Protein AF-A0A938D257-F1 (afdb_monomer)

Radius of gyration: 13.29 Å; Cα contacts (8 Å, |Δi|>4): 106; chains: 1; bounding box: 33×31×32 Å

Structure (mmCIF, N/CA/C/O backbone):
data_AF-A0A938D257-F1
#
_entry.id   AF-A0A938D257-F1
#
loop_
_atom_site.group_PDB
_atom_site.id
_atom_site.type_symbol
_atom_site.label_atom_id
_atom_site.label_alt_id
_atom_site.label_comp_id
_atom_site.label_asym_id
_atom_site.label_entity_id
_atom_site.label_seq_id
_atom_site.pdbx_PDB_ins_code
_atom_site.Cartn_x
_atom_site.Cartn_y
_atom_site.Cartn_z
_atom_site.occupancy
_atom_site.B_iso_or_equiv
_atom_site.auth_seq_id
_atom_site.auth_comp_id
_atom_site.auth_asym_id
_atom_site.auth_atom_id
_atom_site.pdbx_PDB_model_num
ATOM 1 N N . MET A 1 1 ? 8.903 -6.587 6.134 1.00 46.81 1 MET A N 1
ATOM 2 C CA . MET A 1 1 ? 9.314 -5.560 7.127 1.00 46.81 1 MET A CA 1
ATOM 3 C C . MET A 1 1 ? 10.470 -6.104 7.974 1.00 46.81 1 MET A C 1
ATOM 5 O O . MET A 1 1 ? 10.425 -7.286 8.286 1.00 46.81 1 MET A O 1
ATOM 9 N N . ILE A 1 2 ? 11.519 -5.334 8.323 1.00 40.03 2 ILE A N 1
ATOM 10 C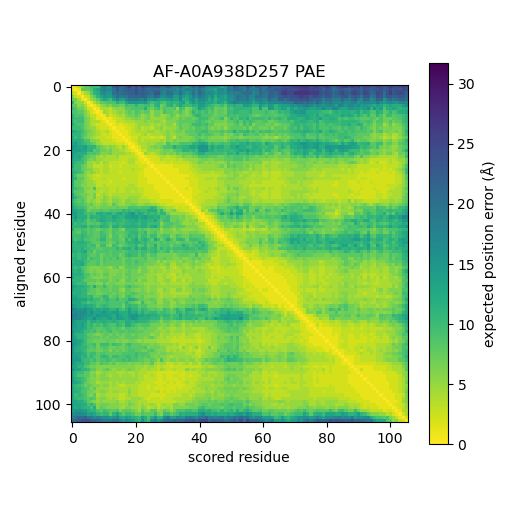 CA . ILE A 1 2 ? 12.497 -5.823 9.323 1.00 40.03 2 ILE A CA 1
ATOM 11 C C . ILE A 1 2 ? 11.819 -5.707 10.689 1.00 40.03 2 ILE A C 1
ATOM 13 O O . ILE A 1 2 ? 11.687 -4.615 11.246 1.00 40.03 2 ILE A O 1
ATOM 17 N N . VAL A 1 3 ? 11.352 -6.855 11.179 1.00 44.53 3 VAL A N 1
ATOM 18 C CA . VAL A 1 3 ? 10.426 -7.043 12.308 1.00 44.53 3 VAL A CA 1
ATOM 19 C C . VAL A 1 3 ? 10.882 -6.350 13.605 1.00 44.53 3 VAL A C 1
ATOM 21 O O . VAL A 1 3 ? 10.048 -6.007 14.435 1.00 44.53 3 VAL A O 1
ATOM 24 N N . HIS A 1 4 ? 12.173 -6.027 13.754 1.00 41.91 4 HIS A N 1
ATOM 25 C CA . HIS A 1 4 ? 12.697 -5.382 14.962 1.00 41.91 4 HIS A CA 1
ATOM 26 C C . HIS A 1 4 ? 12.775 -3.850 14.957 1.00 41.91 4 HIS A C 1
ATOM 28 O O . HIS A 1 4 ? 12.843 -3.264 16.034 1.00 41.91 4 HIS A O 1
ATOM 34 N N . ARG A 1 5 ? 12.774 -3.178 13.797 1.00 52.25 5 ARG A N 1
ATOM 35 C CA . ARG A 1 5 ? 12.994 -1.715 13.739 1.00 52.25 5 ARG A CA 1
ATOM 36 C C . ARG A 1 5 ? 11.838 -0.910 13.159 1.00 52.25 5 ARG A C 1
ATOM 38 O O . ARG A 1 5 ? 11.960 0.307 13.066 1.00 52.25 5 ARG A O 1
ATOM 45 N N . ARG A 1 6 ? 10.725 -1.558 12.783 1.00 60.66 6 ARG A N 1
ATOM 46 C CA . ARG A 1 6 ? 9.583 -0.895 12.118 1.00 60.66 6 ARG A CA 1
ATOM 47 C C . ARG A 1 6 ? 10.027 -0.021 10.941 1.00 60.66 6 ARG A C 1
ATOM 49 O O . ARG A 1 6 ? 9.440 1.012 10.653 1.00 60.66 6 ARG A O 1
ATOM 56 N N . THR A 1 7 ? 11.106 -0.397 10.270 1.00 61.91 7 THR A N 1
ATOM 57 C CA . THR A 1 7 ? 11.616 0.330 9.116 1.00 61.91 7 THR A CA 1
ATOM 58 C C . THR A 1 7 ? 11.369 -0.515 7.884 1.00 61.91 7 THR A C 1
ATOM 60 O O . THR A 1 7 ? 11.752 -1.687 7.805 1.00 61.91 7 THR A O 1
ATOM 63 N N . CYS A 1 8 ? 10.672 0.081 6.919 1.00 66.69 8 CYS A N 1
ATOM 64 C CA . CYS A 1 8 ? 10.556 -0.494 5.593 1.00 66.69 8 CYS A CA 1
ATOM 65 C C . CYS A 1 8 ? 11.958 -0.494 4.958 1.00 66.69 8 CYS A C 1
ATOM 67 O O . CYS A 1 8 ? 12.579 0.572 4.888 1.00 66.69 8 CYS A O 1
ATOM 69 N N . PRO A 1 9 ? 12.498 -1.650 4.531 1.00 71.62 9 PRO A N 1
ATOM 70 C CA . PRO A 1 9 ? 13.855 -1.729 4.008 1.00 71.62 9 PRO A CA 1
ATOM 71 C C . PRO A 1 9 ? 13.886 -1.234 2.555 1.00 71.62 9 PRO A C 1
ATOM 73 O O . PRO A 1 9 ? 13.971 -2.024 1.619 1.00 71.62 9 PRO A O 1
ATO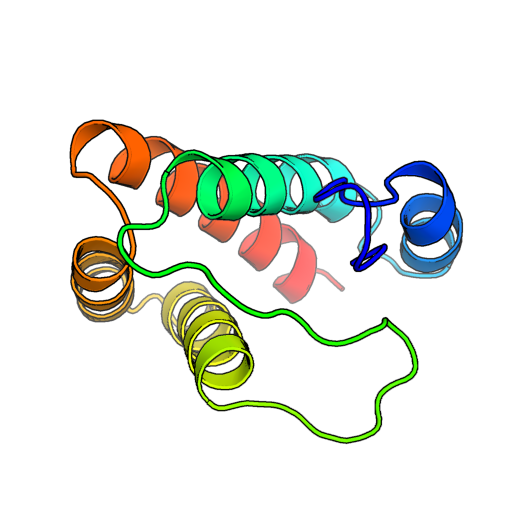M 76 N N . GLY A 1 10 ? 13.807 0.086 2.369 1.00 73.38 10 GLY A N 1
ATOM 77 C CA . GLY A 1 10 ? 13.777 0.735 1.053 1.00 73.38 10 GLY A CA 1
ATOM 78 C C . GLY A 1 10 ? 14.878 0.264 0.096 1.00 73.38 10 GLY A C 1
ATOM 79 O O . GLY A 1 10 ? 14.546 -0.147 -1.012 1.00 73.38 10 GLY A O 1
ATOM 80 N N . PRO A 1 11 ? 16.157 0.209 0.516 1.00 72.31 11 PRO A N 1
ATOM 81 C CA . PRO A 1 11 ? 17.239 -0.280 -0.341 1.00 72.31 11 PRO A CA 1
ATOM 82 C C . PRO A 1 11 ? 17.099 -1.757 -0.744 1.00 72.31 11 PRO A C 1
ATOM 84 O O . PRO A 1 11 ? 17.426 -2.118 -1.869 1.00 72.31 11 PRO A O 1
ATOM 87 N N . ALA A 1 12 ? 16.579 -2.611 0.147 1.00 73.62 12 ALA A N 1
ATOM 88 C CA . ALA A 1 12 ? 16.365 -4.028 -0.158 1.00 73.62 12 ALA A CA 1
ATOM 89 C C . ALA A 1 12 ? 15.204 -4.230 -1.142 1.00 73.62 12 ALA A C 1
ATOM 91 O O . ALA A 1 12 ? 15.249 -5.133 -1.969 1.00 73.62 12 ALA A O 1
ATOM 92 N N . LEU A 1 13 ? 14.183 -3.371 -1.073 1.00 75.12 13 LEU A N 1
ATOM 93 C CA . LEU A 1 13 ? 13.068 -3.375 -2.017 1.00 75.12 13 LEU A CA 1
ATOM 94 C C . LEU A 1 13 ? 13.457 -2.761 -3.363 1.00 75.12 13 LEU A C 1
ATOM 96 O O . LEU A 1 13 ? 12.982 -3.224 -4.394 1.00 75.12 13 LEU A O 1
ATOM 100 N N . ALA A 1 14 ? 14.353 -1.771 -3.379 1.00 77.06 14 ALA A N 1
ATOM 101 C CA . ALA A 1 14 ? 14.781 -1.100 -4.602 1.00 77.06 14 ALA A CA 1
ATOM 102 C C . ALA A 1 14 ? 15.336 -2.074 -5.651 1.00 77.06 14 ALA A C 1
ATOM 104 O O . ALA A 1 14 ? 15.013 -1.948 -6.826 1.00 77.06 14 ALA A O 1
ATOM 105 N N . SER A 1 15 ? 16.105 -3.086 -5.237 1.00 75.75 15 SER A N 1
ATOM 106 C CA . SER A 1 15 ? 16.655 -4.093 -6.157 1.00 75.75 15 SER A CA 1
ATOM 107 C C . SER A 1 15 ? 15.590 -5.011 -6.769 1.00 75.75 15 SER A C 1
ATOM 109 O O . SER A 1 15 ? 15.782 -5.517 -7.872 1.00 75.75 15 SER A O 1
ATOM 111 N N . VAL A 1 16 ? 14.467 -5.217 -6.075 1.00 76.00 16 VAL A N 1
ATOM 112 C CA . VAL A 1 16 ? 13.319 -5.988 -6.574 1.00 76.00 16 VAL A CA 1
ATOM 113 C C . VAL A 1 16 ? 12.497 -5.131 -7.532 1.00 76.00 16 VAL A C 1
ATOM 115 O O . VAL A 1 16 ? 12.184 -5.567 -8.636 1.00 76.00 16 VAL A O 1
ATOM 118 N N . PHE A 1 17 ? 12.226 -3.881 -7.153 1.00 77.69 17 PHE A N 1
ATOM 119 C CA . PHE A 1 17 ? 11.527 -2.914 -7.998 1.00 77.69 17 PHE A CA 1
ATOM 120 C C . PHE A 1 17 ? 12.310 -2.572 -9.274 1.00 77.69 17 PHE A C 1
ATOM 122 O O . PHE A 1 17 ? 11.692 -2.354 -10.306 1.00 77.69 17 PHE A O 1
ATOM 129 N N . ALA A 1 18 ? 13.646 -2.592 -9.242 1.00 78.50 18 ALA A N 1
ATOM 130 C CA . ALA A 1 18 ? 14.494 -2.366 -10.416 1.00 78.50 18 ALA A CA 1
ATOM 131 C C . ALA A 1 18 ? 14.426 -3.488 -11.465 1.00 78.50 18 ALA A C 1
ATOM 133 O O . ALA A 1 18 ? 14.776 -3.268 -12.620 1.00 78.50 18 ALA A O 1
ATOM 134 N N . LYS A 1 19 ? 13.987 -4.691 -11.075 1.00 78.31 19 LYS A N 1
ATOM 135 C CA . LYS A 1 19 ? 13.808 -5.836 -11.984 1.00 78.31 19 LYS A CA 1
ATOM 136 C C . LYS A 1 19 ? 12.405 -5.896 -12.593 1.00 78.31 19 LYS A C 1
ATOM 138 O O . LYS A 1 19 ? 12.115 -6.819 -13.344 1.00 78.31 19 LYS A O 1
ATOM 143 N N . SER A 1 20 ? 11.540 -4.945 -12.246 1.00 69.81 20 SER A N 1
ATOM 144 C CA . SER A 1 20 ? 10.144 -4.872 -12.665 1.00 69.81 20 SER A CA 1
ATOM 145 C C . SER A 1 20 ? 9.869 -3.505 -13.313 1.00 69.81 20 SER A C 1
ATOM 147 O O . SER A 1 20 ? 10.485 -2.512 -12.916 1.00 69.81 20 SER A O 1
ATOM 149 N N . PRO A 1 21 ? 8.923 -3.390 -14.264 1.00 70.44 21 PRO A N 1
ATOM 150 C CA . PRO A 1 21 ? 8.437 -2.093 -14.765 1.00 70.44 21 PRO A CA 1
ATOM 151 C C . PRO A 1 21 ? 7.859 -1.182 -13.661 1.00 70.44 21 PRO A C 1
ATOM 153 O O . PRO A 1 21 ? 7.605 0.001 -13.879 1.00 70.44 21 PRO A O 1
ATOM 156 N N . MET A 1 22 ? 7.725 -1.697 -12.438 1.00 75.94 22 MET A N 1
ATOM 157 C CA . MET A 1 22 ? 7.205 -0.998 -11.271 1.00 75.94 22 MET A CA 1
ATOM 158 C C . MET A 1 22 ? 8.166 -0.008 -10.597 1.00 75.94 22 MET A C 1
ATOM 160 O O . MET A 1 22 ? 7.805 0.525 -9.549 1.00 75.94 22 MET A O 1
ATOM 164 N N . MET A 1 23 ? 9.367 0.276 -11.115 1.00 80.62 23 MET A N 1
ATOM 165 C CA . MET A 1 23 ? 10.325 1.152 -10.412 1.00 80.62 23 MET A CA 1
ATOM 166 C C . MET A 1 23 ? 9.753 2.546 -10.066 1.00 80.62 23 MET A C 1
ATOM 168 O O . MET A 1 23 ? 10.057 3.093 -9.004 1.00 80.62 23 MET A O 1
ATOM 172 N N . SER A 1 24 ? 8.850 3.082 -10.892 1.00 83.00 24 SER A N 1
ATOM 173 C CA . SER A 1 24 ? 8.096 4.319 -10.616 1.00 83.00 24 SER A CA 1
ATOM 174 C C . SER A 1 24 ? 7.146 4.213 -9.409 1.00 83.00 24 SER A C 1
ATOM 176 O O . SER A 1 24 ? 6.824 5.219 -8.778 1.00 83.00 24 SER A O 1
ATOM 178 N N . GLY A 1 25 ? 6.736 2.997 -9.047 1.00 83.88 25 GLY A N 1
ATOM 179 C CA . GLY A 1 25 ? 5.897 2.668 -7.897 1.00 83.88 25 GLY A CA 1
ATOM 180 C C . GLY A 1 25 ? 6.651 2.556 -6.566 1.00 83.88 25 GLY A C 1
ATOM 181 O O . GLY A 1 25 ? 6.021 2.539 -5.509 1.00 83.88 25 GLY A O 1
ATOM 182 N N . LEU A 1 26 ? 7.989 2.538 -6.561 1.00 83.88 26 LEU A N 1
ATOM 183 C CA . LEU A 1 26 ? 8.755 2.423 -5.315 1.00 83.88 26 LEU A CA 1
ATOM 184 C C . LEU A 1 26 ? 8.565 3.639 -4.378 1.00 83.88 26 LEU A C 1
ATOM 186 O O . LEU A 1 26 ? 8.282 3.428 -3.194 1.00 83.88 26 LEU A O 1
ATOM 190 N N . PRO A 1 27 ? 8.670 4.905 -4.839 1.00 85.94 27 PRO A N 1
ATOM 191 C CA . PRO A 1 27 ? 8.404 6.061 -3.982 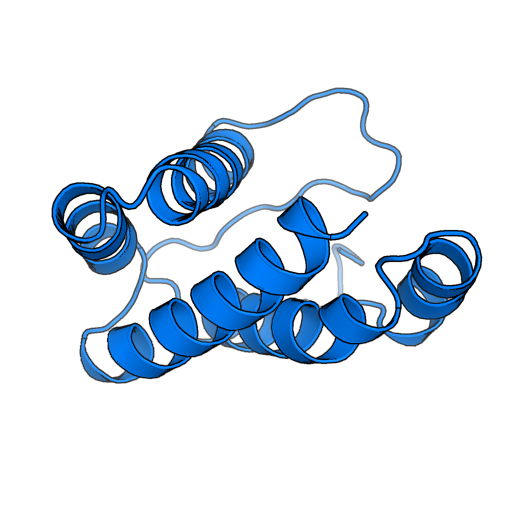1.00 85.94 27 PRO A CA 1
ATOM 192 C C . PRO A 1 27 ? 7.000 6.083 -3.347 1.00 85.94 27 PRO A C 1
ATOM 194 O O . PRO A 1 27 ? 6.924 6.278 -2.127 1.00 85.94 27 PRO A O 1
ATOM 197 N N . PRO A 1 28 ? 5.889 5.863 -4.088 1.00 86.62 28 PRO A N 1
ATOM 198 C CA . PRO A 1 28 ? 4.565 5.826 -3.473 1.00 86.62 28 PRO A CA 1
ATOM 199 C C . PRO A 1 28 ? 4.389 4.624 -2.537 1.00 86.62 28 PRO A C 1
ATOM 201 O O . PRO A 1 28 ? 3.786 4.781 -1.476 1.00 86.62 28 PRO A O 1
ATOM 204 N N . PHE A 1 29 ? 4.994 3.468 -2.837 1.00 84.56 29 PHE A N 1
ATOM 205 C CA . PHE A 1 29 ? 5.007 2.327 -1.917 1.00 84.56 29 PHE A CA 1
ATOM 206 C C . PHE A 1 29 ? 5.660 2.677 -0.572 1.00 84.56 29 PHE A C 1
ATOM 208 O O . PHE A 1 29 ? 5.072 2.460 0.489 1.00 84.56 29 PHE A O 1
ATOM 215 N N . LEU A 1 30 ? 6.861 3.265 -0.590 1.00 85.00 30 LEU A N 1
ATOM 216 C CA . LEU A 1 30 ? 7.569 3.640 0.639 1.00 85.00 30 LEU A CA 1
ATOM 217 C C . LEU A 1 30 ? 6.815 4.710 1.436 1.00 85.00 30 LEU A C 1
ATOM 219 O O . LEU A 1 30 ? 6.827 4.675 2.670 1.00 85.00 30 LEU A O 1
ATOM 223 N N . ARG A 1 31 ? 6.140 5.640 0.748 1.00 86.12 31 ARG A N 1
ATOM 224 C CA . ARG A 1 31 ? 5.272 6.639 1.383 1.00 86.12 31 ARG A CA 1
ATOM 225 C C . ARG A 1 31 ? 4.099 5.975 2.098 1.00 86.12 31 ARG A C 1
ATOM 227 O O . ARG A 1 31 ? 3.889 6.259 3.273 1.00 86.12 31 ARG A O 1
ATOM 234 N N . LEU A 1 32 ? 3.398 5.057 1.435 1.00 85.81 32 LEU A N 1
ATOM 235 C CA . LEU A 1 32 ? 2.292 4.323 2.044 1.00 85.81 32 LEU A CA 1
ATOM 236 C C . LEU A 1 32 ? 2.751 3.518 3.264 1.00 85.81 32 LEU A C 1
ATOM 238 O O . LEU A 1 32 ? 2.146 3.618 4.326 1.00 85.81 32 LEU A O 1
ATOM 242 N N . MET A 1 33 ? 3.857 2.777 3.149 1.00 84.44 33 MET A N 1
ATOM 243 C CA . MET A 1 33 ? 4.406 2.012 4.275 1.00 84.44 33 MET A CA 1
ATOM 244 C C . MET A 1 33 ? 4.789 2.911 5.455 1.00 84.44 33 MET A C 1
ATOM 246 O O . MET A 1 33 ? 4.666 2.502 6.607 1.00 84.44 33 MET A O 1
ATOM 250 N N . ARG A 1 34 ? 5.239 4.146 5.198 1.00 84.00 34 ARG A N 1
ATOM 251 C CA . ARG A 1 34 ? 5.518 5.128 6.253 1.00 84.00 34 ARG A CA 1
ATOM 252 C C . ARG A 1 34 ? 4.243 5.586 6.959 1.00 84.00 34 ARG A C 1
ATOM 254 O O . ARG A 1 34 ? 4.280 5.674 8.184 1.00 84.00 34 ARG A O 1
ATOM 261 N N . VAL A 1 35 ? 3.170 5.862 6.214 1.00 84.81 35 VAL A N 1
ATOM 262 C CA . VAL A 1 35 ? 1.865 6.251 6.774 1.00 84.81 35 VAL A CA 1
ATOM 263 C C . VAL A 1 35 ? 1.303 5.106 7.612 1.00 84.81 35 VAL A C 1
ATOM 265 O O . VAL A 1 35 ? 1.118 5.266 8.812 1.00 84.81 35 VAL A O 1
ATOM 268 N N . LEU A 1 36 ? 1.180 3.905 7.044 1.00 81.19 36 LEU A N 1
ATOM 269 C CA . LEU A 1 36 ? 0.673 2.726 7.757 1.00 81.19 36 LEU A CA 1
ATOM 270 C C . LEU A 1 36 ? 1.476 2.404 9.028 1.00 81.19 36 LEU A C 1
ATOM 272 O O . LEU A 1 36 ? 0.924 1.995 10.039 1.00 81.19 36 LEU A O 1
ATOM 276 N N . ASN A 1 37 ? 2.790 2.607 9.015 1.00 80.06 37 ASN A N 1
ATOM 277 C CA . ASN A 1 37 ? 3.621 2.304 10.176 1.00 80.06 37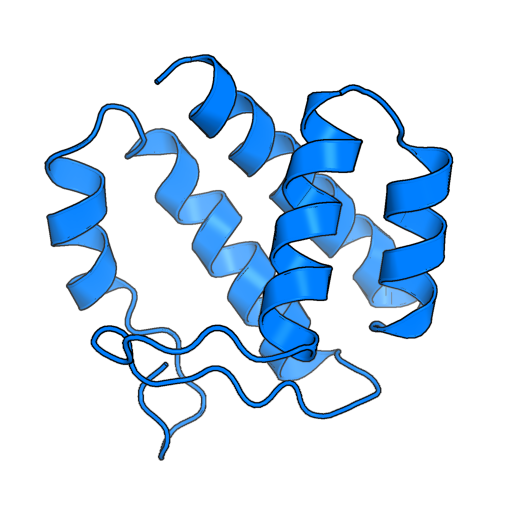 ASN A CA 1
ATOM 278 C C . ASN A 1 37 ? 3.571 3.370 11.288 1.00 80.06 37 ASN A C 1
ATOM 280 O O . ASN A 1 37 ? 3.909 3.068 12.434 1.00 80.06 37 ASN A O 1
ATOM 284 N N . ARG A 1 38 ? 3.213 4.620 10.968 1.00 79.62 38 ARG A N 1
ATOM 285 C CA . ARG A 1 38 ? 3.153 5.725 11.943 1.00 79.62 38 ARG A CA 1
ATOM 286 C C . ARG A 1 38 ? 1.743 6.014 12.443 1.00 79.62 38 ARG A C 1
ATOM 288 O O . ARG A 1 38 ? 1.600 6.378 13.604 1.00 79.62 38 ARG A O 1
ATOM 295 N N . ASN A 1 39 ? 0.760 5.854 11.569 1.00 80.88 39 ASN A N 1
ATOM 296 C CA . ASN A 1 39 ? -0.579 6.420 11.696 1.00 80.88 39 ASN A CA 1
ATOM 297 C C . ASN A 1 39 ? -1.682 5.356 11.730 1.00 80.88 39 ASN A C 1
ATOM 299 O O . ASN A 1 39 ? -2.862 5.692 11.759 1.00 80.88 39 ASN A O 1
ATOM 303 N N . ALA A 1 40 ? -1.323 4.067 11.715 1.00 78.06 40 ALA A N 1
ATOM 304 C CA . ALA A 1 40 ? -2.326 3.021 11.833 1.00 78.06 40 ALA A CA 1
ATOM 305 C C . ALA A 1 40 ? -2.892 2.929 13.256 1.00 78.06 40 ALA A C 1
ATOM 307 O O . ALA A 1 40 ? -2.138 2.855 14.231 1.00 78.06 40 ALA A O 1
ATOM 308 N N . LEU A 1 41 ? -4.225 2.901 13.348 1.00 74.31 41 LEU A N 1
ATOM 309 C CA . LEU A 1 41 ? -4.986 2.730 14.586 1.00 74.31 41 LEU A CA 1
ATOM 310 C C . LEU A 1 41 ? -4.671 1.358 15.220 1.00 74.31 41 LEU A C 1
ATOM 312 O O . LEU A 1 41 ? -4.223 1.316 16.370 1.00 74.31 41 LEU A O 1
ATOM 316 N N . PRO A 1 42 ? -4.796 0.227 14.489 1.00 73.94 42 PRO A N 1
ATOM 317 C CA . PRO A 1 42 ? -4.177 -1.027 14.886 1.00 73.94 42 PRO A CA 1
ATOM 318 C C . PRO A 1 42 ? -2.717 -1.082 14.422 1.00 73.94 42 PRO A C 1
ATOM 320 O O . PRO A 1 42 ? -2.375 -0.707 13.301 1.00 73.94 42 PRO A O 1
ATOM 323 N N . LYS A 1 43 ? -1.829 -1.650 15.248 1.00 69.62 43 LYS A N 1
ATOM 324 C CA . LYS A 1 43 ? -0.503 -2.049 14.752 1.00 69.62 43 LYS A CA 1
ATOM 325 C C . LYS A 1 43 ? -0.701 -3.107 13.671 1.00 69.62 43 LYS A C 1
ATOM 327 O O . LYS A 1 43 ? -1.246 -4.156 13.985 1.00 69.62 43 LYS A O 1
ATOM 332 N N . LEU A 1 44 ? -0.215 -2.851 12.457 1.00 71.50 44 LEU A N 1
ATOM 333 C CA . LEU A 1 44 ? -0.263 -3.790 11.333 1.00 71.50 44 LEU A CA 1
ATOM 334 C C . LEU A 1 44 ? 0.962 -4.720 11.365 1.00 71.50 44 LEU A C 1
ATOM 336 O O . LEU A 1 44 ? 2.086 -4.265 11.109 1.00 71.50 44 LEU A O 1
ATOM 340 N N . PRO A 1 45 ? 0.805 -5.998 11.746 1.00 70.31 45 PRO A N 1
ATOM 341 C CA . PRO A 1 45 ? 1.914 -6.932 11.837 1.00 70.31 45 PRO A CA 1
ATOM 342 C C . PRO A 1 45 ? 2.260 -7.557 10.475 1.00 70.31 45 PRO A C 1
ATOM 344 O O . PRO A 1 45 ? 2.043 -8.749 10.262 1.00 70.31 45 PRO A O 1
ATOM 347 N N . PHE A 1 46 ? 2.923 -6.787 9.610 1.00 72.00 46 PHE A N 1
ATOM 348 C CA . PHE A 1 46 ? 3.474 -7.313 8.358 1.00 72.00 46 PHE A CA 1
ATOM 349 C C . PHE A 1 46 ? 4.486 -8.434 8.601 1.00 72.00 46 PHE A C 1
ATOM 351 O O . PHE A 1 46 ? 5.427 -8.301 9.398 1.00 72.00 46 PHE A O 1
ATOM 358 N N . CYS A 1 47 ? 4.352 -9.509 7.838 1.00 70.12 47 CYS A N 1
ATOM 359 C CA . CYS A 1 47 ? 5.292 -10.605 7.827 1.00 70.12 47 CYS A CA 1
ATOM 360 C C . CYS A 1 47 ? 6.642 -10.209 7.191 1.00 70.12 47 CYS A C 1
ATOM 362 O O . CYS A 1 47 ? 6.847 -9.164 6.551 1.00 70.12 47 CYS A O 1
ATOM 364 N N . SER A 1 48 ? 7.639 -11.064 7.420 1.00 70.44 48 SER A N 1
ATOM 365 C CA . SER A 1 48 ? 8.923 -10.988 6.722 1.00 70.44 48 SER A CA 1
ATOM 366 C C . SER A 1 48 ? 8.720 -11.207 5.219 1.00 70.44 48 SER A C 1
ATOM 368 O O . SER A 1 48 ? 7.845 -11.968 4.824 1.00 70.44 48 SER A O 1
ATOM 370 N N . LEU A 1 49 ? 9.567 -10.596 4.382 1.00 67.81 49 LEU A N 1
ATOM 371 C CA . LEU A 1 49 ? 9.425 -10.603 2.913 1.00 67.81 49 LEU A CA 1
ATOM 372 C C . LEU A 1 49 ? 9.419 -12.006 2.268 1.00 67.81 49 LEU A C 1
ATOM 374 O O . LEU A 1 49 ? 8.957 -12.141 1.145 1.00 67.81 49 LEU A O 1
ATOM 378 N N . ASN A 1 50 ? 9.889 -13.037 2.976 1.00 67.69 50 ASN A N 1
ATOM 379 C CA . ASN A 1 50 ? 9.934 -14.427 2.501 1.00 67.69 50 ASN A CA 1
ATOM 380 C C . ASN A 1 50 ? 8.899 -15.333 3.200 1.00 67.69 50 ASN A C 1
ATOM 382 O O . ASN A 1 50 ? 9.040 -16.554 3.203 1.00 67.69 50 ASN A O 1
ATOM 386 N N . CYS A 1 51 ? 7.897 -14.756 3.866 1.00 75.56 51 CYS A N 1
ATOM 387 C CA . CYS A 1 51 ? 6.817 -15.523 4.477 1.00 75.56 51 CYS A CA 1
ATOM 388 C C . CYS A 1 51 ? 5.837 -15.993 3.397 1.00 75.56 51 CYS A C 1
ATOM 390 O O . CYS A 1 51 ? 5.284 -15.173 2.675 1.00 75.56 51 CYS A O 1
ATOM 392 N N . ASN A 1 52 ? 5.567 -17.297 3.323 1.00 75.69 52 ASN A N 1
ATOM 393 C CA . ASN A 1 52 ? 4.612 -17.861 2.359 1.00 75.69 52 ASN A CA 1
ATOM 394 C C . ASN A 1 52 ? 3.154 -17.848 2.870 1.00 75.69 52 ASN A C 1
ATOM 396 O O . ASN A 1 52 ? 2.326 -18.647 2.441 1.00 75.69 52 ASN A O 1
ATOM 400 N N . ARG A 1 53 ? 2.846 -17.012 3.866 1.00 77.94 53 ARG A N 1
ATOM 401 C CA . ARG A 1 53 ? 1.502 -16.865 4.437 1.00 77.94 53 ARG A CA 1
ATOM 402 C C . ARG A 1 53 ? 1.136 -15.393 4.432 1.00 77.94 53 ARG A C 1
ATOM 404 O O . ARG A 1 53 ? 1.899 -14.595 4.968 1.00 77.94 53 ARG A O 1
ATOM 411 N N . ILE A 1 54 ? -0.025 -15.094 3.858 1.00 77.12 54 ILE A N 1
ATOM 412 C CA . ILE A 1 54 ? -0.652 -13.773 3.890 1.00 77.12 54 ILE A CA 1
ATOM 413 C C . ILE A 1 54 ? -1.557 -13.736 5.118 1.00 77.12 54 ILE A C 1
ATOM 415 O O . ILE A 1 54 ? -2.408 -14.613 5.288 1.00 77.12 54 ILE A O 1
ATOM 419 N N . ARG A 1 55 ? -1.352 -12.754 5.992 1.00 80.31 55 ARG A N 1
ATOM 420 C CA . ARG A 1 55 ? -2.232 -12.517 7.142 1.00 80.31 55 ARG A CA 1
ATOM 421 C C . ARG A 1 55 ? -3.448 -11.686 6.748 1.00 80.31 55 ARG A C 1
ATOM 423 O O . ARG A 1 55 ? -3.455 -11.034 5.712 1.00 80.31 55 ARG A O 1
ATOM 430 N N . GLU A 1 56 ? -4.467 -11.673 7.600 1.00 78.50 56 GLU A N 1
ATOM 431 C CA . GLU A 1 56 ? -5.691 -10.898 7.373 1.00 78.50 56 GLU A CA 1
ATOM 432 C C . GLU A 1 56 ? -5.408 -9.401 7.164 1.00 78.50 56 GLU A C 1
ATOM 434 O O . GLU A 1 56 ? -5.910 -8.804 6.219 1.00 78.50 56 GLU A O 1
ATOM 439 N N . ASP A 1 57 ? -4.517 -8.815 7.965 1.00 78.06 57 ASP A N 1
ATOM 440 C CA . ASP A 1 57 ? -4.107 -7.415 7.836 1.00 78.06 57 ASP A CA 1
ATOM 441 C C . ASP A 1 57 ? -3.397 -7.122 6.505 1.00 78.06 57 ASP A C 1
ATOM 443 O O . ASP A 1 57 ? -3.617 -6.080 5.887 1.00 78.06 57 ASP A O 1
ATOM 447 N N . GLU A 1 58 ? -2.597 -8.066 6.013 1.00 76.75 58 GLU A N 1
ATOM 448 C CA . GLU A 1 58 ? -1.947 -7.969 4.706 1.00 76.75 58 GLU A CA 1
ATOM 449 C C . GLU A 1 58 ? -2.958 -8.141 3.566 1.00 76.75 58 GLU A C 1
ATOM 451 O O . GLU A 1 58 ? -2.882 -7.432 2.562 1.00 76.75 58 GLU A O 1
ATOM 456 N N . ALA A 1 59 ? -3.936 -9.036 3.733 1.00 82.38 59 ALA A N 1
ATOM 457 C CA . ALA A 1 59 ? -5.009 -9.264 2.772 1.00 82.38 59 ALA A CA 1
ATOM 458 C C . ALA A 1 59 ? -5.921 -8.038 2.626 1.00 82.38 59 ALA A C 1
ATOM 460 O O . ALA A 1 59 ? -6.299 -7.704 1.505 1.00 82.38 59 ALA A O 1
ATOM 461 N N . VAL A 1 60 ? -6.216 -7.327 3.721 1.00 82.44 60 VAL A N 1
ATOM 462 C CA . VAL A 1 60 ? -6.963 -6.058 3.685 1.00 82.44 60 VAL A CA 1
ATOM 463 C C . VAL A 1 60 ? -6.182 -4.980 2.927 1.00 82.44 60 VAL A C 1
ATOM 465 O O . VAL A 1 60 ? -6.737 -4.281 2.083 1.00 82.44 60 VAL A O 1
ATOM 468 N N . VAL A 1 61 ? -4.871 -4.861 3.156 1.00 80.62 61 VAL A N 1
ATOM 469 C CA . VAL A 1 61 ? -4.042 -3.913 2.390 1.00 80.62 61 VAL A CA 1
ATOM 470 C C . VAL A 1 61 ? -3.993 -4.285 0.903 1.00 80.62 61 VAL A C 1
ATOM 472 O O . VAL A 1 61 ? -4.028 -3.402 0.048 1.00 80.62 61 VAL A O 1
ATOM 475 N N . LEU A 1 62 ? -3.955 -5.575 0.567 1.00 80.00 62 LEU A N 1
ATOM 476 C CA . LEU A 1 62 ? -4.012 -6.040 -0.821 1.00 80.00 62 LEU A CA 1
ATOM 477 C C . LEU A 1 62 ? -5.376 -5.781 -1.477 1.00 80.00 62 LEU A C 1
ATOM 479 O O . LEU A 1 62 ? -5.417 -5.327 -2.621 1.00 80.00 62 LEU A O 1
ATOM 483 N N . SER A 1 63 ? -6.48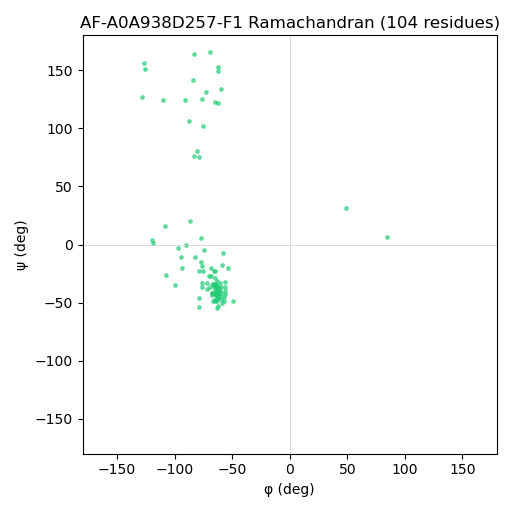5 -6.014 -0.771 1.00 80.19 63 SER A N 1
ATOM 484 C CA . SER A 1 63 ? -7.829 -5.766 -1.304 1.00 80.19 63 SER A CA 1
ATOM 485 C C . SER A 1 63 ? -8.073 -4.279 -1.569 1.00 80.19 63 SER A C 1
ATOM 487 O O . SER A 1 63 ? -8.687 -3.939 -2.579 1.00 80.19 63 SER A O 1
ATOM 489 N N . LEU A 1 64 ? -7.503 -3.392 -0.746 1.00 80.06 64 LEU A N 1
ATOM 490 C CA . LEU A 1 64 ? -7.486 -1.945 -0.980 1.00 80.06 64 LEU A CA 1
ATOM 491 C C . LEU A 1 64 ? -6.850 -1.581 -2.326 1.00 80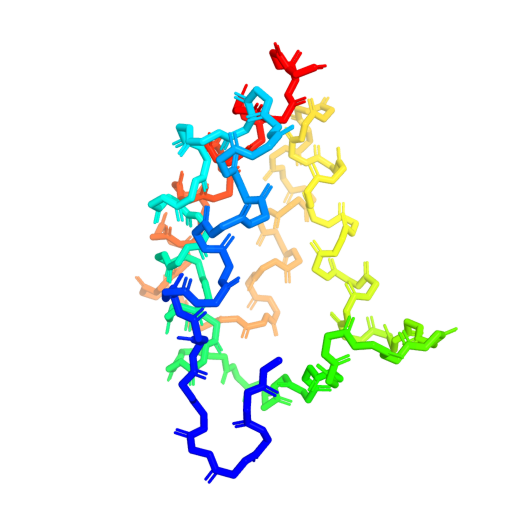.06 64 LEU A C 1
ATOM 493 O O . LEU A 1 64 ? -7.398 -0.764 -3.065 1.00 80.06 64 LEU A O 1
ATOM 497 N N . PHE A 1 65 ? -5.713 -2.192 -2.672 1.00 78.06 65 PHE A N 1
ATOM 498 C CA . PHE A 1 65 ? -5.072 -1.957 -3.968 1.00 78.06 65 PHE A CA 1
ATOM 499 C C . PHE A 1 65 ? -5.941 -2.421 -5.133 1.00 78.06 65 PHE A C 1
ATOM 501 O O . PHE A 1 65 ? -6.059 -1.704 -6.125 1.00 78.06 65 PHE A O 1
ATOM 508 N N . VAL A 1 66 ? -6.575 -3.587 -5.003 1.00 78.50 66 VAL A N 1
ATOM 509 C CA . VAL A 1 66 ? -7.462 -4.134 -6.037 1.00 78.50 66 VAL A CA 1
ATOM 510 C C . VAL A 1 66 ? -8.695 -3.246 -6.228 1.00 78.50 66 VAL A C 1
ATOM 512 O O . VAL A 1 66 ? -9.005 -2.877 -7.359 1.00 78.50 66 VAL A O 1
ATOM 515 N N . ALA A 1 67 ? -9.358 -2.840 -5.143 1.00 77.25 67 ALA A N 1
ATOM 516 C CA . ALA A 1 67 ? -10.527 -1.960 -5.192 1.00 77.25 67 ALA A CA 1
ATOM 517 C C . ALA A 1 67 ? -10.191 -0.603 -5.834 1.00 77.25 67 ALA A C 1
ATOM 519 O O . ALA A 1 67 ? -10.897 -0.125 -6.722 1.00 77.25 67 ALA A O 1
ATOM 520 N N . MET A 1 68 ? -9.055 -0.014 -5.452 1.00 76.38 68 MET A N 1
ATOM 521 C CA . MET A 1 68 ? -8.608 1.272 -5.989 1.00 76.38 68 MET A CA 1
ATOM 522 C C . MET A 1 68 ? -8.190 1.185 -7.459 1.00 76.38 68 MET A C 1
ATOM 524 O O . MET A 1 68 ? -8.475 2.111 -8.222 1.00 76.38 68 MET A O 1
ATOM 528 N N . ALA A 1 69 ? -7.563 0.082 -7.878 1.00 74.19 69 ALA A N 1
ATOM 529 C CA . ALA A 1 69 ? -7.255 -0.183 -9.283 1.00 74.19 69 ALA A CA 1
ATOM 530 C C . ALA A 1 69 ? -8.528 -0.371 -10.128 1.00 74.19 69 ALA A C 1
ATOM 532 O O . ALA A 1 69 ? -8.585 0.109 -11.258 1.00 74.19 69 ALA A O 1
ATOM 533 N N . ALA A 1 70 ? -9.570 -0.988 -9.561 1.00 76.56 70 ALA A N 1
ATOM 534 C CA . ALA A 1 70 ? -10.887 -1.134 -10.186 1.00 76.56 70 ALA A CA 1
ATOM 535 C C . ALA A 1 70 ? -11.715 0.169 -10.207 1.00 76.56 70 ALA A C 1
ATOM 537 O O . ALA A 1 70 ? -12.795 0.209 -10.793 1.00 76.56 70 ALA A O 1
ATOM 538 N N . GLY A 1 71 ? -11.219 1.248 -9.590 1.00 73.88 71 GLY A N 1
ATOM 539 C CA . GLY A 1 71 ? -11.900 2.542 -9.531 1.00 73.88 71 GLY A CA 1
ATOM 540 C C . GLY A 1 71 ? -12.923 2.678 -8.399 1.00 73.88 71 GLY A C 1
ATOM 541 O O . GLY A 1 71 ? -13.577 3.719 -8.314 1.00 73.88 71 GLY A O 1
ATOM 542 N N . ASP A 1 72 ? -13.027 1.696 -7.500 1.00 77.81 72 ASP A N 1
ATOM 543 C CA . ASP A 1 72 ? -13.906 1.742 -6.329 1.00 77.81 72 ASP A CA 1
ATOM 544 C C . ASP A 1 72 ? -13.272 2.556 -5.190 1.00 77.81 72 ASP A C 1
ATOM 546 O O . ASP A 1 72 ? -12.651 2.056 -4.248 1.00 77.81 72 ASP A O 1
ATOM 550 N N . ARG A 1 73 ? -13.399 3.878 -5.320 1.00 71.44 73 ARG A N 1
ATOM 551 C CA . ARG A 1 73 ? -12.803 4.855 -4.398 1.00 71.44 73 ARG A CA 1
ATOM 5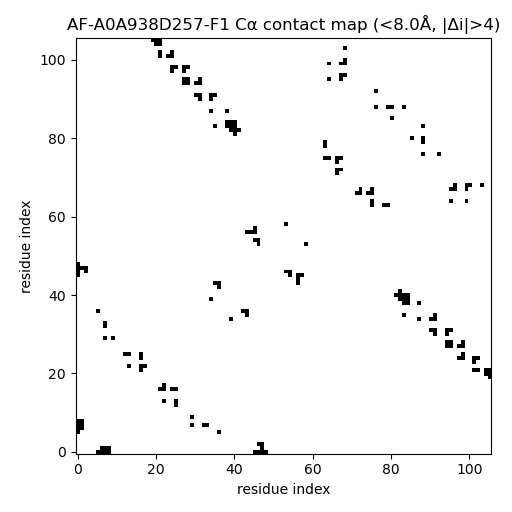52 C C . ARG A 1 73 ? -13.539 4.960 -3.067 1.00 71.44 73 ARG A C 1
ATOM 554 O O . ARG A 1 73 ? -12.945 5.442 -2.105 1.00 71.44 73 ARG A O 1
ATOM 561 N N . ILE A 1 74 ? -14.814 4.574 -3.025 1.00 74.31 74 ILE A N 1
ATOM 562 C CA . ILE A 1 74 ? -15.648 4.692 -1.824 1.00 74.31 74 ILE A CA 1
ATOM 563 C C . ILE A 1 74 ? -15.302 3.542 -0.884 1.00 74.31 74 ILE A C 1
ATOM 565 O O . ILE A 1 74 ? -14.849 3.797 0.229 1.00 74.31 74 ILE A O 1
ATOM 569 N N . ALA A 1 75 ? -15.353 2.297 -1.373 1.00 75.19 75 ALA A N 1
ATOM 570 C CA . ALA A 1 75 ? -14.989 1.139 -0.561 1.00 75.19 75 ALA A CA 1
ATOM 571 C C . ALA A 1 75 ? -13.519 1.190 -0.102 1.00 75.19 75 ALA A C 1
ATOM 573 O O . ALA A 1 75 ? -13.205 0.849 1.042 1.00 75.19 75 ALA A O 1
ATOM 574 N N . GLY A 1 76 ? -12.614 1.676 -0.964 1.00 78.81 76 GLY A N 1
ATOM 575 C CA . GLY A 1 76 ? -11.203 1.857 -0.617 1.00 78.81 76 GLY A CA 1
ATOM 576 C C . GLY A 1 76 ? -10.978 2.892 0.491 1.00 78.81 76 GLY A C 1
ATOM 577 O O . GLY A 1 76 ? -10.191 2.664 1.410 1.00 78.81 76 GLY A O 1
ATOM 578 N N . ARG A 1 77 ? -11.689 4.025 0.440 1.00 83.44 77 ARG A N 1
ATOM 579 C CA . ARG A 1 77 ? -11.611 5.062 1.475 1.00 83.44 77 ARG A CA 1
ATOM 580 C C . ARG A 1 77 ? -12.170 4.572 2.806 1.00 83.44 77 ARG A C 1
ATOM 582 O O . ARG A 1 77 ? -11.502 4.753 3.820 1.00 83.44 77 ARG A O 1
ATOM 589 N N . ASP A 1 78 ? -13.357 3.974 2.800 1.00 84.62 78 ASP A N 1
ATOM 590 C CA . ASP A 1 78 ? -14.031 3.545 4.029 1.00 84.62 78 ASP A CA 1
ATOM 591 C C . ASP A 1 78 ? -13.203 2.484 4.760 1.00 84.62 78 ASP A C 1
ATOM 593 O O . ASP A 1 78 ? -12.997 2.566 5.968 1.00 84.62 78 ASP A O 1
ATOM 597 N N . THR A 1 79 ? -12.610 1.554 4.009 1.00 82.94 79 THR A N 1
ATOM 598 C CA . THR A 1 79 ? -11.696 0.545 4.559 1.00 82.94 79 THR A CA 1
ATOM 599 C C . THR A 1 79 ? -10.433 1.178 5.159 1.00 82.94 79 THR A C 1
ATOM 601 O O . THR A 1 79 ? -10.011 0.794 6.248 1.00 82.94 79 THR A O 1
ATOM 604 N N . LEU A 1 80 ? -9.833 2.183 4.506 1.00 83.19 80 LEU A N 1
ATOM 605 C CA . LEU A 1 80 ? -8.675 2.901 5.061 1.00 83.19 80 LEU A CA 1
ATOM 606 C C . LEU A 1 80 ? -9.021 3.715 6.311 1.00 83.19 80 LEU A C 1
ATOM 608 O O . LEU A 1 80 ? -8.183 3.815 7.205 1.00 83.19 80 LEU A O 1
ATOM 612 N N . ALA A 1 81 ? -10.232 4.269 6.394 1.00 86.56 81 ALA A N 1
ATOM 613 C CA . ALA A 1 81 ? -10.693 5.024 7.558 1.00 86.56 81 ALA A CA 1
ATOM 614 C C . ALA A 1 81 ? -10.823 4.144 8.816 1.00 86.56 81 ALA A C 1
ATOM 616 O O . ALA A 1 81 ? -10.714 4.642 9.931 1.00 86.56 81 ALA A O 1
ATOM 617 N N . LEU A 1 82 ? -10.985 2.825 8.654 1.00 84.00 82 LEU A N 1
ATOM 618 C CA . LEU A 1 82 ? -10.926 1.867 9.766 1.00 84.00 82 LEU A CA 1
ATOM 619 C C . LEU A 1 82 ? -9.491 1.593 10.243 1.00 84.00 82 LEU A C 1
ATOM 621 O O . LEU A 1 82 ? -9.286 1.064 11.336 1.00 84.00 82 LEU A O 1
ATOM 625 N N . MET A 1 83 ? -8.492 1.913 9.419 1.00 82.12 83 MET A N 1
ATOM 626 C CA . MET A 1 83 ? -7.092 1.569 9.659 1.00 82.12 83 MET A CA 1
ATOM 627 C C . MET A 1 83 ? -6.238 2.766 10.062 1.00 82.12 83 MET A C 1
ATOM 629 O O . MET A 1 83 ? -5.224 2.555 10.717 1.00 82.12 83 MET A O 1
ATOM 633 N N . LEU A 1 84 ? -6.601 3.987 9.674 1.00 84.31 84 LEU A N 1
ATOM 634 C CA . LEU A 1 84 ? -5.796 5.201 9.831 1.00 84.31 84 LEU A CA 1
ATOM 635 C C . LEU A 1 84 ? -6.576 6.302 10.547 1.00 84.31 84 LEU A C 1
ATOM 637 O O . LEU A 1 84 ? -7.801 6.346 10.479 1.00 84.31 84 LEU A O 1
ATOM 641 N N . ASP A 1 85 ? -5.851 7.226 11.177 1.00 84.44 85 ASP A N 1
ATOM 642 C CA . ASP A 1 85 ? -6.431 8.512 11.564 1.00 84.44 85 ASP A CA 1
ATOM 643 C C . ASP A 1 85 ? -6.899 9.327 10.338 1.00 84.44 85 ASP A C 1
ATOM 645 O O . ASP A 1 85 ? -6.371 9.175 9.229 1.00 84.44 85 ASP A O 1
ATOM 649 N N . GLU A 1 86 ? -7.903 10.192 10.535 1.00 82.12 86 GLU A N 1
ATOM 650 C CA . GLU A 1 86 ? -8.490 11.004 9.457 1.00 82.12 86 GLU A CA 1
ATOM 651 C C . GLU A 1 86 ? -7.461 11.926 8.787 1.00 82.12 86 GLU A C 1
ATOM 653 O O . GLU A 1 86 ? -7.488 12.082 7.562 1.00 82.12 86 GLU A O 1
ATOM 658 N N . ASP A 1 87 ? -6.516 12.472 9.559 1.00 85.19 87 ASP A N 1
ATOM 659 C CA . ASP A 1 87 ? -5.478 13.383 9.061 1.00 85.19 87 ASP A CA 1
ATOM 660 C C . ASP A 1 87 ? -4.527 12.681 8.075 1.00 85.19 87 ASP A C 1
ATOM 662 O O . ASP A 1 87 ? -4.003 13.293 7.141 1.00 85.19 87 ASP A O 1
ATOM 666 N N . SER A 1 88 ? -4.339 11.372 8.236 1.00 85.88 88 SER A N 1
ATOM 667 C CA . SER A 1 88 ? -3.439 10.548 7.423 1.00 85.88 88 SER A CA 1
ATOM 668 C C . SER A 1 88 ? -4.122 9.860 6.243 1.00 85.88 88 SER A C 1
ATOM 670 O O . SER A 1 88 ? -3.451 9.309 5.359 1.00 85.88 88 SER A O 1
ATOM 672 N N . LEU A 1 89 ? -5.456 9.896 6.196 1.00 86.19 89 LEU A N 1
ATOM 673 C CA . LEU A 1 89 ? -6.259 9.221 5.180 1.00 86.19 89 LEU A CA 1
ATOM 674 C C . LEU A 1 89 ? -5.974 9.763 3.770 1.00 86.19 89 LEU A C 1
ATOM 676 O O . LEU A 1 89 ? -5.825 8.993 2.816 1.00 86.19 89 LEU A O 1
ATOM 680 N N . GLY A 1 90 ? -5.848 11.087 3.635 1.00 86.06 90 GLY A N 1
ATOM 681 C CA . GLY A 1 90 ? -5.571 11.744 2.352 1.00 86.06 90 GLY A CA 1
ATOM 682 C C . GLY A 1 90 ? -4.214 11.348 1.761 1.00 86.06 90 GLY A C 1
ATOM 683 O O . GLY A 1 90 ? -4.113 11.024 0.572 1.00 86.06 90 GLY A O 1
ATOM 684 N N . ASP A 1 91 ? -3.184 11.297 2.604 1.00 86.88 91 ASP A N 1
ATOM 685 C CA . ASP A 1 91 ? -1.830 10.909 2.207 1.00 86.88 91 ASP A CA 1
ATOM 686 C C . ASP A 1 91 ? -1.762 9.442 1.768 1.00 86.88 91 ASP A C 1
ATOM 688 O O . ASP A 1 91 ? -1.133 9.124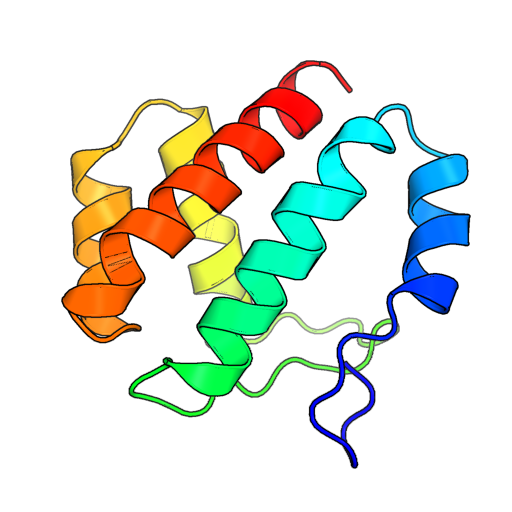 0.748 1.00 86.88 91 ASP A O 1
ATOM 692 N N . ALA A 1 92 ? -2.448 8.550 2.489 1.00 86.12 92 ALA A N 1
ATOM 693 C CA . ALA A 1 92 ? -2.537 7.138 2.134 1.00 86.12 92 ALA A CA 1
ATOM 694 C C . ALA A 1 92 ? -3.256 6.927 0.795 1.00 86.12 92 ALA A C 1
ATOM 696 O O . ALA A 1 92 ? -2.736 6.225 -0.076 1.00 86.12 92 ALA A O 1
ATOM 697 N N . LEU A 1 93 ? -4.402 7.583 0.585 1.00 86.31 93 LEU A N 1
ATOM 698 C CA . LEU A 1 93 ? -5.153 7.512 -0.672 1.00 86.31 93 LEU A CA 1
ATOM 699 C C . LEU A 1 93 ? -4.328 8.012 -1.863 1.00 86.31 93 LEU A C 1
ATOM 701 O O . LEU A 1 93 ? -4.332 7.395 -2.933 1.00 86.31 93 LEU A O 1
ATOM 705 N N . CYS A 1 94 ? -3.584 9.107 -1.685 1.00 87.62 94 CYS A N 1
ATOM 706 C CA . CYS A 1 94 ? -2.710 9.646 -2.722 1.00 87.62 94 CYS A CA 1
ATOM 707 C C . CYS A 1 94 ? -1.600 8.650 -3.096 1.00 87.62 94 CYS A C 1
ATOM 709 O O . CYS A 1 94 ? -1.386 8.378 -4.283 1.00 87.62 94 CYS A O 1
ATOM 711 N N . ALA A 1 95 ? -0.944 8.060 -2.093 1.00 88.06 95 ALA A N 1
ATOM 712 C CA . ALA A 1 95 ? 0.100 7.061 -2.295 1.00 88.06 95 ALA A CA 1
ATOM 713 C C . ALA A 1 95 ? -0.438 5.789 -2.976 1.00 88.06 95 ALA A C 1
ATOM 715 O O . ALA A 1 95 ? 0.163 5.309 -3.936 1.00 88.06 95 ALA A O 1
ATOM 716 N N . ILE A 1 96 ? -1.598 5.281 -2.545 1.00 86.06 96 ILE A N 1
ATOM 717 C CA . ILE A 1 96 ? -2.237 4.096 -3.138 1.00 86.06 96 ILE A CA 1
ATOM 718 C C . ILE A 1 96 ? -2.617 4.348 -4.593 1.00 86.06 96 ILE A C 1
ATOM 720 O O . ILE A 1 96 ? -2.364 3.494 -5.439 1.00 86.06 96 ILE A O 1
ATOM 724 N N . ARG A 1 97 ? -3.160 5.524 -4.922 1.00 83.31 97 ARG A 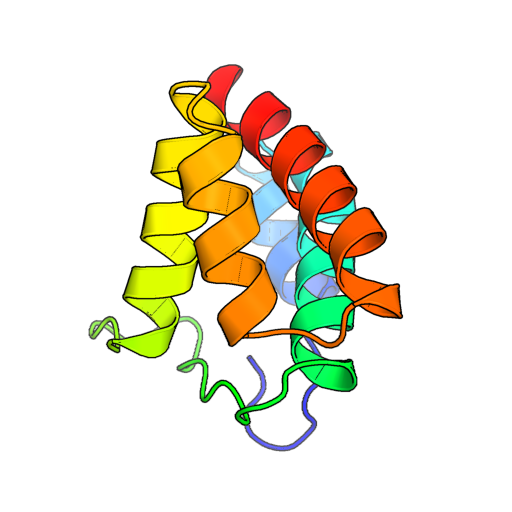N 1
ATOM 725 C CA . ARG A 1 97 ? -3.505 5.871 -6.307 1.00 83.31 97 ARG A CA 1
ATOM 726 C C . ARG A 1 97 ? -2.274 5.893 -7.214 1.00 83.31 97 ARG A C 1
ATOM 728 O O . ARG A 1 97 ? -2.318 5.358 -8.318 1.00 83.31 97 ARG A O 1
ATOM 735 N N . GLN A 1 98 ? -1.180 6.499 -6.753 1.00 85.19 98 GLN A N 1
ATOM 736 C CA . GLN A 1 98 ? 0.081 6.549 -7.501 1.00 85.19 98 GLN A CA 1
ATOM 737 C C . GLN A 1 98 ? 0.682 5.151 -7.696 1.00 85.19 98 GLN A C 1
ATOM 739 O O . GLN A 1 98 ? 1.131 4.824 -8.791 1.00 85.19 98 GLN A O 1
ATOM 744 N N . LEU A 1 99 ? 0.646 4.315 -6.656 1.00 82.25 99 LEU A N 1
ATOM 745 C CA . LEU A 1 99 ? 1.128 2.939 -6.725 1.00 82.25 99 LEU A CA 1
ATOM 746 C C . LEU A 1 99 ? 0.252 2.064 -7.637 1.00 82.25 99 LEU A C 1
ATOM 748 O O . LEU A 1 99 ? 0.786 1.310 -8.442 1.00 82.25 99 LEU A O 1
ATOM 752 N N . SER A 1 100 ? -1.072 2.210 -7.570 1.00 78.75 100 SER A N 1
ATOM 753 C CA . SER A 1 100 ? -2.015 1.483 -8.436 1.00 78.75 100 SER A CA 1
ATOM 754 C C . SER A 1 100 ? -1.812 1.849 -9.908 1.00 78.75 100 SER A C 1
ATOM 756 O O . SER A 1 100 ? -1.800 0.976 -10.766 1.00 78.75 100 SER A O 1
ATOM 758 N N . GLY A 1 101 ? -1.557 3.129 -10.207 1.00 77.31 101 GLY A N 1
ATOM 759 C CA . GLY A 1 101 ? -1.187 3.559 -11.557 1.00 77.31 101 GLY A CA 1
ATOM 760 C C . GLY A 1 101 ? 0.109 2.911 -12.055 1.00 77.31 101 GLY A C 1
ATOM 761 O O . GLY A 1 101 ? 0.173 2.495 -13.204 1.00 77.31 101 GLY A O 1
ATOM 762 N N . ALA A 1 102 ? 1.119 2.764 -11.192 1.00 77.31 102 ALA A N 1
ATOM 763 C CA . ALA A 1 102 ? 2.361 2.071 -11.542 1.00 77.31 102 ALA A CA 1
ATOM 764 C C . ALA A 1 102 ? 2.182 0.548 -11.715 1.00 77.31 102 ALA A C 1
ATOM 766 O O . ALA A 1 102 ? 2.932 -0.063 -12.468 1.00 77.31 102 ALA A O 1
ATOM 767 N N . LEU A 1 103 ? 1.199 -0.055 -11.036 1.00 70.31 103 LEU A N 1
ATOM 768 C CA . LEU A 1 103 ? 0.836 -1.473 -11.150 1.00 70.31 103 LEU A CA 1
ATOM 769 C C . LEU A 1 103 ? 0.054 -1.794 -12.431 1.00 70.31 103 LEU A C 1
ATOM 771 O O . LEU A 1 103 ? 0.254 -2.856 -13.000 1.00 70.31 103 LEU A O 1
ATOM 775 N N . CYS A 1 104 ? -0.824 -0.899 -12.895 1.00 67.19 104 CYS A N 1
ATOM 776 C CA . CYS A 1 104 ? -1.617 -1.127 -14.113 1.00 67.19 104 CYS A CA 1
ATOM 777 C C . CYS A 1 104 ? -0.829 -0.926 -15.420 1.00 67.19 104 CYS A C 1
ATOM 779 O O . CYS A 1 104 ? -1.315 -1.296 -16.483 1.00 67.19 104 CYS A O 1
ATOM 781 N N . VAL A 1 105 ? 0.347 -0.294 -15.355 1.00 55.69 105 VAL A N 1
ATOM 782 C CA . VAL A 1 105 ? 1.238 -0.046 -16.508 1.00 55.69 105 VAL A CA 1
ATOM 783 C C . VAL A 1 105 ? 2.352 -1.111 -16.597 1.00 55.69 105 VAL A C 1
ATOM 785 O O . VAL A 1 105 ? 3.163 -1.077 -17.522 1.00 55.69 105 VAL A O 1
ATOM 788 N N . ALA A 1 106 ? 2.395 -2.039 -15.635 1.00 49.03 106 ALA A N 1
ATOM 789 C CA . ALA A 1 106 ? 3.384 -3.107 -15.504 1.00 49.03 106 ALA A CA 1
ATOM 790 C C . ALA A 1 106 ? 2.976 -4.396 -16.230 1.00 49.03 106 ALA A C 1
ATOM 792 O O . ALA A 1 106 ? 1.771 -4.729 -16.220 1.00 49.03 106 ALA A O 1
#

Mean predicted aligned error: 7.15 Å

pLDDT: mean 76.54, std 9.84, range [40.03, 88.06]

Foldseek 3Di:
DPQPPLADPLVVVCVVCVVDLLNQLSVLVNQLSVQLSPFWPDHQRDDDPPDPDQDPSNVLVVVLLVCVLVVVPPVSLVSVVNTGDPVSSVSNSVSSNSNSVSVVVD

Sequence (106 aa):
MIVHRRTCPGPALASVFAKSPMMSGLPPFLRLMRVLNRNALPKLPFCSLNCNRIREDEAVVLSLFVAMAAGDRIAGRDTLALMLDEDSLGDALCAIRQLSGALCVA

Solvent-accessible surface area (backbone atoms only — not comparable to full-atom values): 6059 Å² total; per-residue (Å²): 68,51,86,88,71,84,42,75,57,58,75,72,46,47,65,56,30,69,76,40,81,33,47,82,18,48,64,28,46,54,50,32,54,50,46,53,73,74,44,32,72,58,87,73,85,67,57,49,91,85,56,95,66,84,49,71,70,54,48,52,56,51,49,38,47,53,34,46,63,73,64,39,58,62,67,32,48,57,57,45,58,74,38,30,45,77,87,52,44,62,60,40,52,53,20,50,53,52,26,36,55,27,56,75,76,85

Secondary structure (DSSP, 8-state):
-BTTTTB--HHHHHHHHTTSGGGGGHHHHHHHHHHHHHHBSS---PPPTT-S---HHHHHHHHHHHHHHTT-HHHHHHHHHTTB-HHHHHHHHHHHHHHHHHHHT-